Protein AF-W1XS76-F1 (afdb_monomer_lite)

InterPro domains:
  IPR005656 MmgE/PrpD [PTHR16943] (1-58)
  IPR036148 MmgE/PrpD superfamily [SSF103378] (1-58)
  IPR042188 MmgE/PrpD superfamily, domain 2 [G3DSA:3.30.1330.120] (2-58)
  IPR045337 MmgE/PrpD, C-terminal [PF19305] (1-54)

Secondary structure (DSSP, 8-state):
--HHHHHHS---GGGGSHHHHT-HHHHHHHTT------HHHHHHHH-TTT--------

pLDDT: mean 97.57, std 1.69, range [88.06, 98.56]

Organism: NCBI:txid408170

Sequence (58 aa):
MVAIPLLFGRLTAADYEDNVAQDKRIDALREKINCFEDPAFTADYH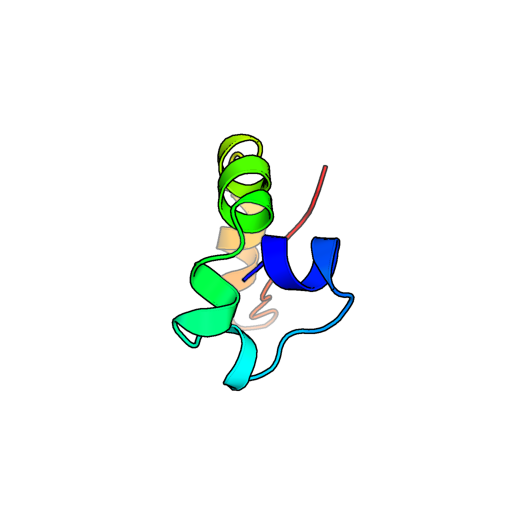DPEKRAIANAIT

Radius of gyration: 14.68 Å; chains: 1; bounding box: 34×24×28 Å

Structure (mmCIF, N/CA/C/O backbone):
data_AF-W1XS76-F1
#
_entry.id  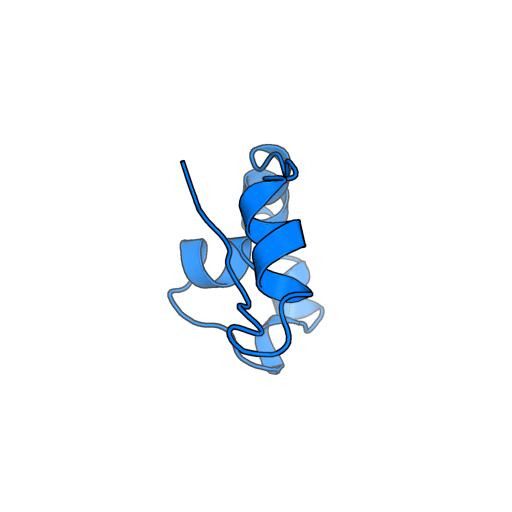 AF-W1XS76-F1
#
loop_
_atom_site.group_PDB
_atom_site.id
_atom_site.type_symbol
_atom_site.label_atom_id
_atom_site.label_alt_id
_atom_site.label_comp_id
_atom_site.label_asym_id
_atom_site.label_entity_id
_atom_site.label_seq_id
_atom_site.pdbx_PDB_ins_code
_atom_site.Cartn_x
_atom_site.Cartn_y
_atom_site.Cartn_z
_atom_site.occupancy
_atom_site.B_iso_or_equiv
_atom_site.auth_seq_id
_atom_site.auth_comp_id
_atom_site.auth_asym_id
_atom_site.auth_atom_id
_atom_site.pdbx_PDB_model_num
ATOM 1 N N . MET A 1 1 ? -6.014 -0.647 2.435 1.00 91.31 1 MET A N 1
ATOM 2 C CA . MET A 1 1 ? -4.903 -1.552 2.804 1.00 91.31 1 MET A CA 1
ATOM 3 C C . MET A 1 1 ? -3.866 -0.886 3.695 1.00 91.31 1 MET A C 1
ATOM 5 O O . MET A 1 1 ? -3.686 -1.417 4.766 1.00 91.31 1 MET A O 1
ATOM 9 N N . VAL A 1 2 ? -3.231 0.245 3.346 1.00 97.62 2 VAL A N 1
ATOM 10 C CA . VAL A 1 2 ? -2.172 0.864 4.192 1.00 97.62 2 VAL A CA 1
ATOM 11 C C . VAL A 1 2 ? -2.695 1.487 5.498 1.00 97.62 2 VAL A C 1
ATOM 13 O O . VAL A 1 2 ? -2.105 1.293 6.556 1.00 97.62 2 VAL A O 1
ATOM 16 N N . ALA A 1 3 ? -3.829 2.193 5.456 1.00 98.19 3 ALA A N 1
ATOM 17 C CA . ALA A 1 3 ? -4.381 2.876 6.633 1.00 98.19 3 ALA A CA 1
ATOM 18 C C . ALA A 1 3 ? -4.759 1.924 7.791 1.00 98.19 3 ALA A C 1
ATOM 20 O O . ALA A 1 3 ? -4.625 2.289 8.955 1.00 98.19 3 ALA A O 1
ATOM 21 N N . ILE A 1 4 ? -5.200 0.698 7.482 1.00 98.44 4 ILE A N 1
ATOM 22 C CA . ILE A 1 4 ? -5.667 -0.284 8.473 1.00 98.44 4 ILE A CA 1
ATOM 23 C C . ILE A 1 4 ? -4.512 -0.760 9.387 1.00 98.44 4 ILE A C 1
ATOM 25 O O . ILE A 1 4 ? -4.611 -0.548 10.595 1.00 98.44 4 ILE A O 1
ATOM 29 N N . PRO A 1 5 ? -3.380 -1.291 8.876 1.00 97.75 5 PRO A N 1
ATOM 30 C CA . PRO A 1 5 ? -2.190 -1.577 9.676 1.00 97.75 5 PRO A CA 1
ATOM 31 C C . PRO A 1 5 ? -1.666 -0.390 10.474 1.00 97.75 5 PRO A C 1
ATOM 33 O O . PRO A 1 5 ? -1.252 -0.582 11.610 1.00 97.75 5 PRO A O 1
ATOM 36 N N . LEU A 1 6 ? -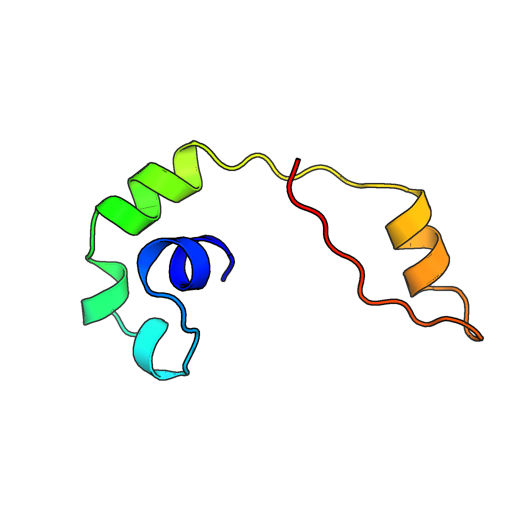1.693 0.827 9.920 1.00 97.81 6 LEU A N 1
ATOM 37 C CA . LEU A 1 6 ? -1.215 2.013 10.638 1.00 97.81 6 LEU A CA 1
ATOM 38 C C . LEU A 1 6 ? -2.088 2.350 11.855 1.00 97.81 6 LEU A C 1
ATOM 40 O O . LEU A 1 6 ? -1.566 2.768 12.883 1.00 97.81 6 LEU A O 1
ATOM 44 N N . LEU A 1 7 ? -3.406 2.156 11.757 1.00 98.00 7 LEU A N 1
ATOM 45 C CA . LEU A 1 7 ? -4.343 2.432 12.850 1.00 98.00 7 LEU A CA 1
ATOM 46 C C . LEU A 1 7 ? -4.462 1.277 13.851 1.00 98.00 7 LEU A C 1
ATOM 48 O O . LEU A 1 7 ? -4.654 1.515 15.042 1.00 98.00 7 LEU A O 1
ATOM 52 N N . PHE A 1 8 ? -4.390 0.033 13.373 1.00 97.62 8 PHE A N 1
ATOM 53 C CA . PHE A 1 8 ? -4.788 -1.150 14.142 1.00 97.62 8 PHE A CA 1
ATOM 54 C C . PHE A 1 8 ? -3.675 -2.187 14.336 1.00 97.62 8 PHE A C 1
ATOM 56 O O . PHE A 1 8 ? -3.875 -3.142 15.086 1.00 97.62 8 PHE A O 1
ATOM 63 N N . GLY A 1 9 ? -2.529 -2.045 13.661 1.00 97.94 9 GLY A N 1
ATOM 64 C CA . GLY A 1 9 ? -1.401 -2.979 13.750 1.00 97.94 9 GLY A CA 1
ATOM 65 C C . GLY A 1 9 ? -1.653 -4.355 13.121 1.00 97.94 9 GLY A C 1
ATOM 66 O O . GLY A 1 9 ? -0.923 -5.300 13.405 1.00 97.94 9 GLY A O 1
ATOM 67 N N . ARG A 1 10 ? -2.697 -4.498 12.295 1.00 97.88 10 ARG A N 1
ATOM 68 C CA . ARG A 1 10 ? -3.093 -5.755 11.638 1.00 97.88 10 ARG A CA 1
ATOM 69 C C . ARG A 1 10 ? -3.708 -5.494 10.266 1.00 97.88 10 ARG A C 1
ATOM 71 O O . ARG A 1 10 ? -4.065 -4.361 9.966 1.00 97.88 10 ARG A O 1
ATOM 78 N N . LEU A 1 11 ? -3.863 -6.549 9.469 1.00 97.62 11 LEU A N 1
ATOM 79 C CA . LEU A 1 11 ? -4.709 -6.562 8.276 1.00 97.62 11 LEU A CA 1
ATOM 80 C C . LEU A 1 11 ? -5.242 -7.977 8.054 1.00 97.62 11 LEU A C 1
ATOM 82 O O . LEU A 1 11 ? -4.497 -8.879 7.679 1.00 97.62 11 LEU A O 1
ATOM 86 N N . THR A 1 12 ? -6.526 -8.167 8.309 1.00 97.88 12 THR A N 1
ATOM 87 C CA . THR A 1 12 ? -7.237 -9.441 8.179 1.00 97.88 12 THR A CA 1
ATOM 88 C C . THR A 1 12 ? -8.407 -9.298 7.209 1.00 97.88 12 THR A C 1
ATOM 90 O O . THR A 1 12 ? -8.788 -8.186 6.849 1.00 97.88 12 THR A O 1
ATOM 93 N N . ALA A 1 13 ? -9.005 -10.418 6.793 1.00 98.06 13 ALA A N 1
ATOM 94 C CA . ALA A 1 13 ? -10.182 -10.396 5.922 1.00 98.06 13 ALA A CA 1
ATOM 95 C C . ALA A 1 13 ? -11.357 -9.609 6.537 1.00 98.06 13 ALA A C 1
ATOM 97 O O . ALA A 1 13 ? -12.042 -8.878 5.833 1.00 98.06 13 ALA A O 1
ATOM 98 N N . ALA A 1 14 ? -11.534 -9.689 7.859 1.00 98.00 14 ALA A N 1
ATOM 99 C CA . ALA A 1 14 ? -12.599 -8.978 8.562 1.00 98.00 14 ALA A CA 1
ATOM 100 C C . ALA A 1 14 ? -12.424 -7.448 8.555 1.00 98.00 14 ALA A C 1
ATOM 102 O O . ALA A 1 14 ? -13.398 -6.727 8.741 1.00 98.00 14 ALA A O 1
ATOM 103 N N . ASP A 1 15 ? -11.209 -6.931 8.330 1.00 98.06 15 ASP A N 1
ATOM 104 C CA . ASP A 1 15 ? -10.973 -5.482 8.299 1.00 98.06 15 ASP A CA 1
ATOM 105 C C . ASP A 1 15 ? -11.484 -4.819 6.996 1.00 98.06 15 ASP A C 1
ATOM 107 O O . ASP A 1 15 ? -11.417 -3.597 6.867 1.00 98.06 15 ASP A O 1
ATOM 111 N N . TYR A 1 16 ? -11.994 -5.605 6.037 1.00 97.75 16 TYR A N 1
ATOM 112 C CA . TYR A 1 16 ? -12.645 -5.111 4.815 1.00 97.75 16 TYR A CA 1
ATOM 113 C C . TYR A 1 16 ? -14.173 -4.996 4.930 1.00 97.75 16 TYR A C 1
ATOM 115 O O . TYR A 1 16 ? -14.800 -4.466 4.018 1.00 97.75 16 TYR A O 1
ATOM 123 N N . GLU A 1 17 ? -14.766 -5.489 6.017 1.00 98.44 17 GLU A N 1
ATOM 124 C CA . GLU A 1 17 ? -16.216 -5.495 6.217 1.00 98.44 17 GLU A CA 1
ATOM 125 C C . GLU A 1 17 ? -16.757 -4.100 6.578 1.00 98.44 17 GLU A C 1
ATOM 127 O O . GLU A 1 17 ? -16.048 -3.256 7.143 1.00 98.44 17 GLU A O 1
ATOM 132 N N . ASP A 1 18 ? -18.044 -3.867 6.297 1.00 98.19 18 ASP A N 1
ATOM 133 C CA . ASP A 1 18 ? -18.690 -2.554 6.446 1.00 98.19 18 ASP A CA 1
ATOM 134 C C . ASP A 1 18 ? -18.526 -1.965 7.851 1.00 98.19 18 ASP A C 1
ATOM 136 O O . ASP A 1 18 ? -18.270 -0.774 8.009 1.00 98.19 18 ASP A O 1
ATOM 140 N N . ASN A 1 19 ? -18.627 -2.793 8.892 1.00 97.44 19 ASN A N 1
ATOM 141 C CA . ASN A 1 19 ? -18.505 -2.341 10.278 1.00 97.44 19 ASN A CA 1
ATOM 142 C C . ASN A 1 19 ? -17.138 -1.707 10.588 1.00 97.44 19 ASN A C 1
ATOM 144 O O . ASN A 1 19 ? -17.079 -0.773 11.386 1.00 97.44 19 ASN A O 1
ATOM 148 N N . VAL A 1 20 ? -16.058 -2.192 9.966 1.00 97.94 20 VAL A N 1
ATOM 149 C CA . VAL A 1 20 ? -14.719 -1.605 10.085 1.00 97.94 20 VAL A CA 1
ATOM 150 C C . VAL A 1 20 ? -14.600 -0.397 9.165 1.00 97.94 20 VAL A C 1
ATOM 152 O O . VAL A 1 20 ? -14.116 0.645 9.603 1.00 97.94 20 VAL A O 1
ATOM 155 N N . ALA A 1 21 ? -15.102 -0.493 7.931 1.00 97.38 21 ALA A N 1
ATOM 156 C CA . ALA A 1 21 ? -15.059 0.595 6.954 1.00 97.38 21 ALA A CA 1
ATOM 157 C C . ALA A 1 21 ? -15.783 1.878 7.419 1.00 97.38 21 ALA A C 1
ATOM 159 O O . ALA A 1 21 ? -15.409 2.969 6.997 1.00 97.38 21 ALA A O 1
ATOM 160 N N . GLN A 1 22 ? -16.772 1.778 8.317 1.00 97.81 22 GLN A N 1
ATOM 161 C CA . GLN A 1 22 ? -17.463 2.936 8.910 1.00 97.81 22 GLN A CA 1
ATOM 162 C C . GLN A 1 22 ? -16.624 3.727 9.939 1.00 97.81 22 GLN A C 1
ATOM 164 O O . GLN A 1 22 ? -17.052 4.801 10.380 1.00 97.81 22 GLN A O 1
ATOM 169 N N . ASP A 1 23 ? -15.443 3.249 10.354 1.00 98.19 23 ASP A N 1
ATOM 170 C CA . ASP A 1 23 ? -14.560 4.026 11.231 1.00 98.19 23 ASP A CA 1
ATOM 171 C C . ASP A 1 23 ? -13.986 5.236 10.480 1.00 98.19 23 ASP A C 1
ATOM 173 O O . ASP A 1 23 ? -13.052 5.137 9.682 1.00 98.19 23 ASP A O 1
ATOM 177 N N . LYS A 1 24 ? -14.514 6.421 10.802 1.00 98.12 24 LYS A N 1
ATOM 178 C CA . LYS A 1 24 ? -14.153 7.701 10.172 1.00 98.12 24 LYS A CA 1
ATOM 179 C C . LYS A 1 24 ? -12.657 8.029 10.226 1.00 98.12 24 LYS A C 1
ATOM 181 O O . LYS A 1 24 ? -12.186 8.842 9.433 1.00 98.12 24 LYS A O 1
ATOM 186 N N . ARG A 1 25 ? -11.891 7.424 11.144 1.00 98.44 25 ARG A N 1
ATOM 187 C CA . ARG A 1 25 ? -10.432 7.615 11.223 1.00 98.44 25 ARG A CA 1
ATOM 188 C C . ARG A 1 25 ? -9.710 7.030 10.011 1.00 98.44 25 ARG A C 1
ATOM 190 O O . ARG A 1 25 ? -8.643 7.529 9.665 1.00 98.44 25 ARG A O 1
ATOM 197 N N . ILE A 1 26 ? -10.278 6.004 9.373 1.00 98.56 26 ILE A N 1
ATOM 198 C CA . ILE A 1 26 ? -9.714 5.377 8.173 1.00 98.56 26 ILE A CA 1
ATOM 199 C C . ILE A 1 26 ? -9.698 6.386 7.032 1.00 98.56 26 ILE A C 1
ATOM 201 O O . ILE A 1 26 ? -8.641 6.634 6.452 1.00 98.56 26 ILE A O 1
ATOM 205 N N . ASP A 1 27 ? -10.841 7.006 6.746 1.00 98.44 27 ASP A N 1
ATOM 206 C CA . ASP A 1 27 ? -10.953 7.978 5.659 1.00 98.44 27 ASP A CA 1
ATOM 207 C C . ASP A 1 27 ? -10.179 9.261 5.965 1.00 98.44 27 ASP A C 1
ATOM 209 O O . ASP A 1 27 ? -9.411 9.717 5.122 1.00 98.44 27 ASP A O 1
ATOM 213 N N . ALA A 1 28 ? -10.228 9.749 7.208 1.00 98.56 28 ALA A N 1
ATOM 214 C CA . ALA A 1 28 ? -9.421 10.894 7.632 1.00 98.56 28 ALA A CA 1
ATOM 215 C C . ALA A 1 28 ? -7.900 10.656 7.502 1.00 98.56 28 ALA A C 1
ATOM 217 O O . ALA A 1 28 ? -7.134 11.605 7.316 1.00 98.56 28 ALA A O 1
ATOM 218 N N . LEU A 1 29 ? -7.433 9.406 7.627 1.00 98.31 29 LEU A N 1
ATOM 219 C CA . LEU A 1 29 ? -6.037 9.051 7.365 1.00 98.31 29 LEU A CA 1
ATOM 220 C C . LEU A 1 29 ? -5.769 8.923 5.861 1.00 98.31 29 LEU A C 1
ATOM 222 O O . LEU A 1 29 ? -4.752 9.424 5.390 1.00 98.31 29 LEU A O 1
ATOM 226 N N . ARG A 1 30 ? -6.673 8.295 5.101 1.00 98.31 30 ARG A N 1
ATOM 227 C CA . ARG A 1 30 ? -6.551 8.141 3.641 1.00 98.31 30 ARG A CA 1
ATOM 228 C C . ARG A 1 30 ? -6.462 9.480 2.920 1.00 98.31 30 ARG A C 1
ATOM 230 O O . ARG A 1 30 ? -5.655 9.596 2.010 1.00 98.31 30 ARG A O 1
ATOM 237 N N . GLU A 1 31 ? -7.216 10.483 3.358 1.00 98.44 31 GLU A N 1
ATOM 238 C CA . GLU A 1 31 ? -7.161 11.848 2.812 1.00 98.44 31 GLU A CA 1
ATOM 239 C C . GLU A 1 31 ? -5.773 12.500 2.934 1.00 98.44 31 GLU A C 1
ATOM 241 O O . GLU A 1 31 ? -5.455 13.424 2.191 1.00 98.44 31 GLU A O 1
ATOM 246 N N . LYS A 1 32 ? -4.928 12.017 3.852 1.00 97.69 32 LYS A N 1
ATOM 247 C CA . LYS A 1 32 ? -3.555 12.504 4.050 1.00 97.69 32 LYS A CA 1
ATOM 248 C C . LYS A 1 32 ? -2.510 11.685 3.293 1.00 97.69 32 LYS A C 1
ATOM 250 O O . LYS A 1 32 ? -1.341 12.064 3.287 1.00 97.69 32 LYS A O 1
ATOM 255 N N . ILE A 1 33 ? -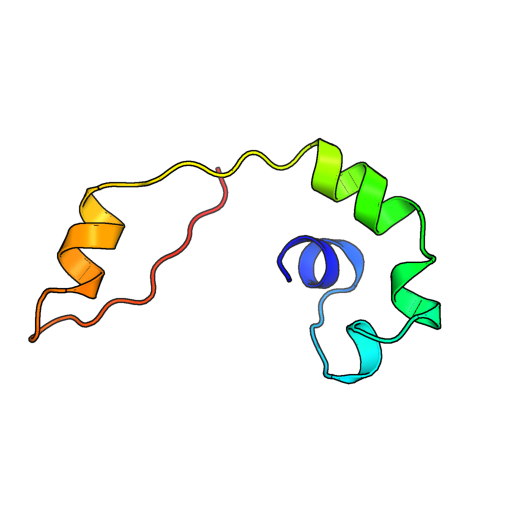2.899 10.557 2.699 1.00 97.69 33 ILE A N 1
ATOM 256 C CA . ILE A 1 33 ? -1.992 9.667 1.973 1.00 97.69 33 ILE A CA 1
ATOM 257 C C . ILE A 1 33 ? -1.978 10.078 0.505 1.00 97.69 33 ILE A C 1
ATOM 259 O O . ILE A 1 33 ? -2.997 10.016 -0.179 1.00 97.69 33 ILE A O 1
ATOM 263 N N . ASN A 1 34 ? -0.794 10.423 0.008 1.00 97.69 34 ASN A N 1
ATOM 264 C CA . ASN A 1 34 ? -0.552 10.640 -1.412 1.00 97.69 34 ASN A CA 1
ATOM 265 C C . ASN A 1 34 ? 0.253 9.463 -1.962 1.00 97.69 34 ASN A C 1
ATOM 267 O O . ASN A 1 34 ? 1.214 9.024 -1.333 1.00 97.69 34 ASN A O 1
ATOM 271 N N . CYS A 1 35 ? -0.156 8.946 -3.118 1.00 97.19 35 CYS A N 1
ATOM 272 C CA . CYS A 1 35 ? 0.513 7.833 -3.780 1.00 97.19 35 CYS A CA 1
ATOM 273 C C . CYS A 1 35 ? 1.241 8.352 -5.018 1.00 97.19 35 CYS A C 1
ATOM 275 O O . CYS A 1 35 ? 0.629 9.014 -5.858 1.00 97.19 35 CYS A O 1
ATOM 277 N N . PHE A 1 36 ? 2.526 8.036 -5.125 1.00 97.50 36 PHE A N 1
ATOM 278 C CA . PHE A 1 36 ? 3.365 8.403 -6.257 1.00 97.50 36 PHE A CA 1
ATOM 279 C C . PHE A 1 36 ? 4.076 7.161 -6.778 1.00 97.50 36 PHE A C 1
ATOM 281 O O . PHE A 1 36 ? 4.387 6.248 -6.014 1.00 97.50 36 PHE A O 1
ATOM 288 N N . GLU A 1 37 ? 4.324 7.133 -8.081 1.00 97.81 37 GLU A N 1
ATOM 289 C CA . GLU A 1 37 ? 5.165 6.107 -8.680 1.00 97.81 37 GLU A CA 1
ATOM 290 C C . GLU A 1 37 ? 6.637 6.376 -8.347 1.00 97.81 37 GLU A C 1
ATOM 292 O O . GLU A 1 37 ? 7.117 7.502 -8.494 1.00 97.81 37 GLU A O 1
ATOM 297 N N . ASP A 1 38 ? 7.354 5.321 -7.963 1.00 98.12 38 ASP A N 1
ATOM 298 C CA . ASP A 1 38 ? 8.810 5.272 -8.055 1.00 98.12 38 ASP A CA 1
ATOM 299 C C . ASP A 1 38 ? 9.185 4.435 -9.294 1.00 98.12 38 ASP A C 1
ATOM 301 O O . ASP A 1 38 ? 8.986 3.214 -9.285 1.00 98.12 38 ASP A O 1
ATOM 305 N N . PRO A 1 39 ? 9.726 5.049 -10.367 1.00 98.25 39 PRO A N 1
ATOM 306 C CA . PRO A 1 39 ? 10.073 4.331 -11.591 1.00 98.25 39 PRO A CA 1
ATOM 307 C C . PRO A 1 39 ? 11.052 3.170 -11.374 1.00 98.25 39 PRO A C 1
ATOM 309 O O . PRO A 1 39 ? 11.034 2.205 -12.141 1.00 98.25 39 PRO A O 1
ATOM 312 N N . ALA A 1 40 ? 11.894 3.229 -10.335 1.00 98.19 40 ALA A N 1
ATOM 313 C CA . ALA A 1 40 ? 12.795 2.131 -10.004 1.00 98.19 40 ALA A CA 1
ATOM 314 C C . ALA A 1 40 ? 12.024 0.917 -9.467 1.00 98.19 40 ALA A C 1
ATOM 316 O O . ALA A 1 40 ? 12.343 -0.214 -9.831 1.00 98.19 40 ALA A O 1
ATOM 317 N N . PHE A 1 41 ? 10.975 1.130 -8.663 1.00 98.19 41 PHE A N 1
ATOM 318 C CA . PHE A 1 41 ? 10.114 0.040 -8.189 1.00 98.19 41 PHE A CA 1
ATOM 319 C C . PHE A 1 41 ? 9.355 -0.605 -9.348 1.00 98.19 41 PHE A C 1
ATOM 321 O O . PHE A 1 41 ? 9.264 -1.830 -9.405 1.00 98.19 41 PHE A O 1
ATOM 328 N N . THR A 1 42 ? 8.869 0.197 -10.300 1.00 98.44 42 THR A N 1
ATOM 329 C CA . THR A 1 42 ? 8.221 -0.312 -11.518 1.00 98.44 42 THR A CA 1
ATOM 330 C C . THR A 1 42 ? 9.188 -1.157 -12.353 1.00 98.44 42 THR A C 1
ATOM 332 O O . THR A 1 42 ? 8.844 -2.264 -12.767 1.00 98.44 42 THR A O 1
ATOM 335 N N . ALA A 1 43 ? 10.415 -0.676 -12.581 1.00 98.44 43 ALA A N 1
ATOM 336 C CA . ALA A 1 43 ? 11.424 -1.424 -13.331 1.00 98.44 43 ALA A CA 1
ATOM 337 C C . ALA A 1 43 ? 11.770 -2.761 -12.651 1.00 98.44 43 ALA A C 1
ATOM 339 O O . ALA A 1 43 ? 11.758 -3.809 -13.300 1.00 98.44 43 ALA A O 1
ATOM 340 N N . ASP A 1 44 ? 11.996 -2.739 -11.337 1.00 98.50 44 ASP A N 1
ATOM 341 C CA . ASP A 1 44 ? 12.363 -3.925 -10.557 1.00 98.50 44 ASP A CA 1
ATOM 342 C C . ASP A 1 44 ? 11.209 -4.932 -10.402 1.00 98.50 44 ASP A C 1
ATOM 344 O O . ASP A 1 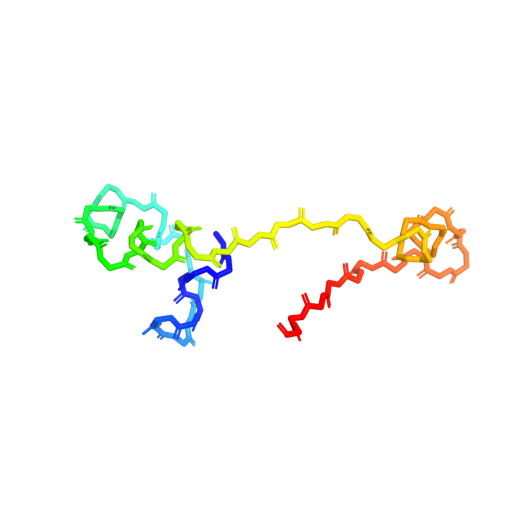44 ? 11.454 -6.125 -10.205 1.00 98.50 44 ASP A O 1
ATOM 348 N N . TYR A 1 45 ? 9.955 -4.486 -10.524 1.00 98.44 45 TYR A N 1
ATOM 349 C CA . TYR A 1 45 ? 8.791 -5.371 -10.596 1.00 98.44 45 TYR A CA 1
ATOM 350 C C . TYR A 1 45 ? 8.801 -6.221 -11.876 1.00 98.44 45 TYR A C 1
ATOM 352 O O . TYR A 1 45 ? 8.477 -7.410 -11.839 1.00 98.44 45 TYR A O 1
ATOM 360 N N . HIS A 1 46 ? 9.190 -5.625 -13.007 1.00 98.25 46 HIS A N 1
ATOM 361 C CA . HIS A 1 46 ? 9.205 -6.292 -14.312 1.00 98.25 46 HIS A CA 1
ATOM 362 C C . HIS A 1 46 ? 10.497 -7.058 -14.616 1.00 98.25 46 HIS A C 1
ATOM 364 O O . HIS A 1 46 ? 10.484 -7.911 -15.505 1.00 98.25 46 HIS A O 1
ATOM 370 N N . ASP A 1 47 ? 11.588 -6.784 -13.899 1.00 98.31 47 ASP A N 1
ATOM 371 C CA . ASP A 1 47 ? 12.831 -7.550 -13.998 1.00 98.31 47 ASP A CA 1
ATOM 372 C C . ASP A 1 47 ? 12.574 -9.028 -13.610 1.00 98.31 47 ASP A C 1
ATOM 374 O O . ASP A 1 47 ? 12.236 -9.306 -12.453 1.00 98.31 47 ASP A O 1
ATOM 378 N N . PRO A 1 48 ? 12.724 -9.998 -14.539 1.00 98.06 48 PRO A N 1
ATOM 379 C CA . PRO A 1 48 ? 12.430 -11.407 -14.283 1.00 98.06 48 PRO A CA 1
ATOM 380 C C . PRO A 1 48 ? 13.263 -12.040 -13.169 1.00 98.06 48 PRO A C 1
ATOM 382 O O . PRO A 1 48 ? 12.779 -13.002 -12.563 1.00 98.06 48 PRO A O 1
ATOM 385 N N . GLU A 1 49 ? 14.462 -11.508 -12.916 1.00 98.19 49 GLU A N 1
ATOM 386 C CA . GLU A 1 49 ? 15.385 -11.995 -11.889 1.00 98.19 49 GLU A CA 1
ATOM 387 C C . GLU A 1 49 ? 15.046 -11.424 -10.507 1.00 98.19 49 GLU A C 1
ATOM 389 O O . GLU A 1 49 ? 15.328 -12.061 -9.492 1.00 98.19 49 GLU A O 1
ATOM 394 N N . LYS A 1 50 ? 14.410 -10.246 -10.449 1.00 97.25 50 LYS A N 1
ATOM 395 C CA . LYS A 1 50 ? 14.007 -9.604 -9.188 1.00 97.25 50 LYS A CA 1
ATOM 396 C C . LYS A 1 50 ? 12.555 -9.882 -8.820 1.00 97.25 50 LYS A C 1
ATOM 398 O O . LYS A 1 50 ? 12.288 -10.338 -7.709 1.00 97.25 50 LYS A O 1
ATOM 403 N N . ARG A 1 51 ? 11.618 -9.570 -9.724 1.00 96.62 51 ARG A N 1
ATOM 404 C CA . ARG A 1 51 ? 10.158 -9.607 -9.503 1.00 96.62 51 ARG A CA 1
ATOM 405 C C . ARG A 1 51 ? 9.755 -8.928 -8.192 1.00 96.62 51 ARG A C 1
ATOM 407 O O . ARG A 1 51 ? 8.977 -9.472 -7.403 1.00 96.62 51 ARG A O 1
ATOM 414 N N . ALA A 1 52 ? 10.355 -7.772 -7.920 1.00 97.69 52 ALA A N 1
ATOM 415 C CA . ALA A 1 52 ? 10.196 -7.089 -6.645 1.00 97.69 52 ALA A CA 1
ATOM 416 C C . ALA A 1 52 ? 8.757 -6.586 -6.469 1.00 97.69 52 ALA A C 1
ATOM 418 O O . ALA A 1 52 ? 8.147 -6.104 -7.412 1.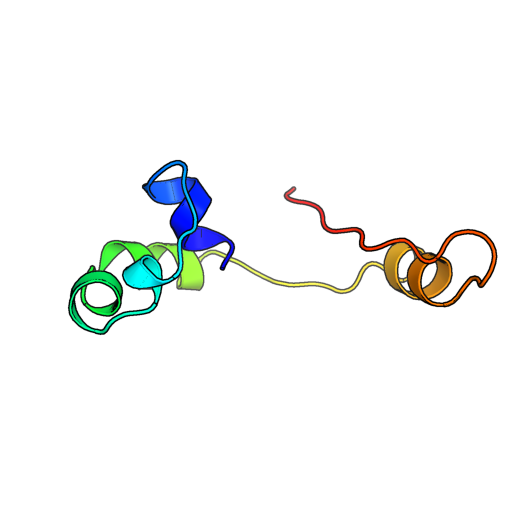00 97.69 52 ALA A O 1
ATOM 419 N N . ILE A 1 53 ? 8.221 -6.636 -5.247 1.00 97.56 53 ILE A N 1
ATOM 420 C CA . ILE A 1 53 ? 6.898 -6.083 -4.903 1.00 97.56 53 ILE A CA 1
ATOM 421 C C . ILE A 1 53 ? 7.107 -4.952 -3.893 1.00 97.56 53 ILE A C 1
ATOM 423 O O . ILE A 1 53 ? 6.736 -5.047 -2.723 1.00 97.56 53 ILE A O 1
ATOM 427 N N . ALA A 1 54 ? 7.819 -3.913 -4.325 1.00 97.38 54 ALA A N 1
ATOM 428 C CA . ALA A 1 54 ? 8.255 -2.836 -3.449 1.00 97.38 54 ALA A CA 1
ATOM 429 C C . ALA A 1 54 ? 7.128 -1.833 -3.150 1.00 97.38 54 ALA A C 1
ATOM 431 O O . ALA A 1 54 ? 6.250 -1.578 -3.971 1.00 97.38 54 ALA A O 1
ATOM 432 N N . ASN A 1 55 ? 7.166 -1.264 -1.947 1.00 97.00 55 ASN A N 1
ATOM 433 C CA . ASN A 1 55 ? 6.399 -0.096 -1.522 1.00 97.00 55 ASN A CA 1
ATOM 434 C C . ASN A 1 55 ? 7.214 0.645 -0.454 1.00 97.00 55 ASN A C 1
ATOM 436 O O . ASN A 1 55 ? 8.001 0.024 0.262 1.00 97.00 55 ASN A O 1
ATOM 440 N N . ALA A 1 56 ? 7.002 1.952 -0.322 1.00 96.31 56 ALA A N 1
ATOM 441 C CA . ALA A 1 56 ? 7.682 2.783 0.666 1.00 96.31 56 ALA A CA 1
ATOM 442 C C . ALA A 1 56 ? 6.715 3.781 1.312 1.00 96.31 56 ALA A C 1
ATOM 444 O O . ALA A 1 56 ? 5.707 4.163 0.720 1.00 96.31 56 ALA A O 1
ATOM 445 N N . ILE A 1 57 ? 7.037 4.192 2.539 1.00 93.56 57 ILE A N 1
ATOM 446 C CA . ILE A 1 57 ? 6.372 5.284 3.255 1.00 93.56 57 ILE A CA 1
ATOM 447 C C . ILE A 1 57 ? 7.467 6.285 3.620 1.00 93.56 57 ILE A C 1
ATOM 449 O O . ILE A 1 57 ? 8.479 5.889 4.202 1.00 93.56 57 ILE A O 1
ATOM 453 N N . THR A 1 58 ? 7.268 7.547 3.251 1.00 88.06 58 THR A N 1
ATOM 454 C CA . THR A 1 58 ? 8.235 8.646 3.401 1.00 88.06 58 THR A CA 1
ATOM 455 C C . THR A 1 58 ? 7.643 9.798 4.185 1.00 88.06 58 THR A C 1
ATOM 457 O O . THR A 1 58 ? 6.443 10.076 3.954 1.00 88.06 58 THR A O 1
#

Foldseek 3Di:
DVLCCVVPVDDDPCCPDPVNVPPVSSVVVVVVDDDDDDVVQVVQCPPPVRVDPDDDDD